Protein AF-A0A3C0NAQ2-F1 (afdb_monomer)

pLDDT: mean 82.94, std 18.13, range [35.5, 97.62]

Mean predicted aligned error: 9.39 Å

Secondary structure (DSSP, 8-state):
----PPP--------HHHHHHHHHHHHHTT--HHHHHHHHHHHHHHHH------------

Radius of gyration: 16.64 Å; Cα contacts (8 Å, |Δi|>4): 9; chains: 1; bounding box: 37×35×37 Å

Nearest PDB structures (foldseek):
  7vp2-assembly1_B  TM=5.526E-01  e=1.655E+00  Arabidopsis thaliana
  5zkt-assembly1_A  TM=5.434E-01  e=2.871E+00  Oryza sativa Japonica Group

Foldseek 3Di:
DDDPPDDDDDDDDDDPVVVVVLVVVCVVVVHDSVVVVVVVVVVVCVVPVDPPPPCPDPDD

Structure (mmCIF, N/CA/C/O backbone):
data_AF-A0A3C0NAQ2-F1
#
_entry.id   AF-A0A3C0NAQ2-F1
#
loop_
_atom_site.group_PDB
_atom_site.id
_atom_site.type_symbol
_atom_site.label_atom_id
_atom_site.label_alt_id
_atom_site.label_comp_id
_atom_site.label_asym_id
_atom_site.label_entity_id
_atom_site.label_seq_id
_atom_site.pdbx_PDB_ins_code
_atom_site.Cartn_x
_atom_site.Cartn_y
_atom_site.Cartn_z
_atom_site.occupancy
_atom_site.B_iso_or_equiv
_atom_site.auth_seq_id
_atom_site.auth_comp_id
_atom_site.auth_asym_id
_atom_site.auth_atom_id
_atom_site.pdbx_PDB_model_num
ATOM 1 N N . MET A 1 1 ? -21.185 -21.835 5.510 1.00 35.50 1 MET A N 1
ATOM 2 C CA . MET A 1 1 ? -20.473 -21.427 4.283 1.00 35.50 1 MET A CA 1
ATOM 3 C C . MET A 1 1 ? -20.310 -19.928 4.377 1.00 35.50 1 MET A C 1
ATOM 5 O O . MET A 1 1 ? -21.316 -19.245 4.489 1.00 35.50 1 MET A O 1
ATOM 9 N N . SER A 1 2 ? -19.081 -19.452 4.515 1.00 47.16 2 SER A N 1
ATOM 10 C CA . SER A 1 2 ? -18.786 -18.057 4.839 1.00 47.16 2 SER A CA 1
ATOM 11 C C . SER A 1 2 ? -19.128 -17.168 3.645 1.00 47.16 2 SER A C 1
ATOM 13 O O . SER A 1 2 ? -18.593 -17.385 2.559 1.00 47.16 2 SER A O 1
ATOM 15 N N 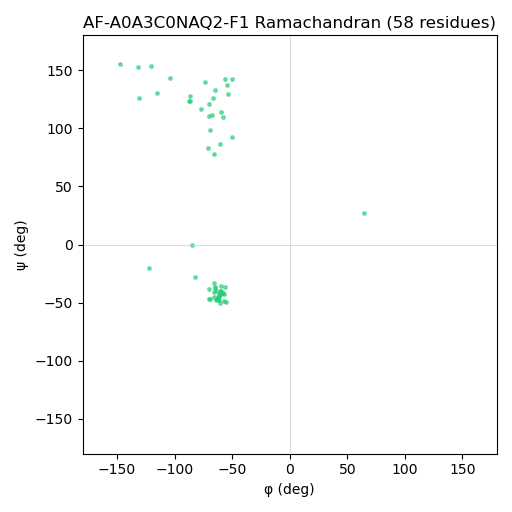. GLU A 1 3 ? -20.029 -16.203 3.826 1.00 56.22 3 GLU A N 1
ATOM 16 C CA . GLU A 1 3 ? -20.228 -15.121 2.861 1.00 56.22 3 GLU A CA 1
ATOM 17 C C . GLU A 1 3 ? -18.894 -14.391 2.702 1.00 56.22 3 GLU A C 1
ATOM 19 O O . GLU A 1 3 ? -18.414 -13.756 3.638 1.00 56.22 3 GLU A O 1
ATOM 24 N N . ALA A 1 4 ? -18.257 -14.540 1.540 1.00 64.25 4 ALA A N 1
ATOM 25 C CA . ALA A 1 4 ? -17.099 -13.736 1.192 1.00 64.25 4 ALA A CA 1
ATOM 26 C C . ALA A 1 4 ? -17.541 -12.268 1.209 1.00 64.25 4 ALA A C 1
ATOM 28 O O . ALA A 1 4 ? -18.412 -11.870 0.429 1.00 64.25 4 ALA A O 1
ATOM 29 N N . GLU A 1 5 ? -17.001 -11.492 2.148 1.00 73.88 5 GLU A N 1
ATOM 30 C CA . GLU A 1 5 ? -17.323 -10.078 2.296 1.00 73.88 5 GLU A CA 1
ATOM 31 C C . GLU A 1 5 ? -17.105 -9.358 0.961 1.00 73.88 5 GLU A C 1
ATOM 33 O O . GLU A 1 5 ? -16.081 -9.526 0.293 1.00 73.88 5 GLU A O 1
ATOM 38 N N . LYS A 1 6 ? -18.109 -8.589 0.527 1.00 84.06 6 LYS A N 1
ATOM 39 C CA . LYS A 1 6 ? -18.062 -7.915 -0.773 1.00 84.06 6 LYS A CA 1
ATOM 40 C C . LYS A 1 6 ? -16.965 -6.843 -0.745 1.00 84.06 6 LYS A C 1
ATOM 42 O O . LYS A 1 6 ? -17.030 -5.965 0.116 1.00 84.06 6 LYS A O 1
ATOM 47 N N . PRO A 1 7 ? -16.008 -6.849 -1.690 1.00 82.62 7 PRO A N 1
ATOM 48 C CA . PRO A 1 7 ? -14.976 -5.823 -1.737 1.00 82.62 7 PRO A CA 1
ATOM 49 C C . PRO A 1 7 ? -15.603 -4.456 -2.031 1.00 82.62 7 PRO A C 1
ATOM 51 O O . PRO A 1 7 ? -16.417 -4.310 -2.947 1.00 82.62 7 PRO A O 1
ATOM 54 N N . VAL A 1 8 ? -15.209 -3.443 -1.259 1.00 89.75 8 VAL A N 1
ATOM 55 C CA . VAL A 1 8 ? -15.642 -2.048 -1.424 1.00 89.75 8 VAL A CA 1
ATOM 56 C C . VAL A 1 8 ? -14.443 -1.135 -1.664 1.00 89.75 8 VAL A C 1
ATOM 58 O O . VAL A 1 8 ? -13.325 -1.420 -1.240 1.00 89.75 8 VAL A O 1
ATOM 61 N N . PHE A 1 9 ? -14.668 -0.010 -2.345 1.00 88.44 9 PHE A N 1
ATOM 62 C CA . PHE A 1 9 ? -13.609 0.960 -2.620 1.00 88.44 9 PHE A CA 1
ATOM 63 C C . PHE A 1 9 ? -13.439 1.954 -1.473 1.00 88.44 9 PHE A C 1
ATOM 65 O O . PHE A 1 9 ? -14.354 2.718 -1.165 1.00 88.44 9 PHE A O 1
ATOM 72 N N . VAL A 1 10 ? -12.224 2.038 -0.936 1.00 86.56 10 VAL A N 1
ATOM 73 C CA . VAL A 1 10 ? -11.799 3.139 -0.065 1.00 86.56 10 VAL A CA 1
ATOM 74 C C . VAL A 1 10 ? -11.246 4.266 -0.942 1.00 86.56 10 VAL A C 1
ATOM 76 O O . VAL A 1 10 ? -10.342 4.050 -1.748 1.00 86.56 10 VAL A O 1
ATOM 79 N N . ARG A 1 11 ? -11.806 5.478 -0.829 1.00 89.56 11 ARG A N 1
ATOM 80 C CA . ARG A 1 11 ? -11.382 6.654 -1.610 1.00 89.56 11 ARG A CA 1
ATOM 81 C C . ARG A 1 11 ? -10.798 7.721 -0.689 1.00 89.56 11 ARG A C 1
ATOM 83 O O . ARG A 1 11 ? -11.436 8.116 0.279 1.00 89.56 11 ARG A O 1
ATOM 90 N N . GLY A 1 12 ? -9.624 8.236 -1.041 1.00 89.62 12 GLY A N 1
ATOM 91 C CA . GLY A 1 12 ? -8.954 9.325 -0.335 1.00 89.62 12 GLY A CA 1
ATOM 92 C C . GLY A 1 12 ? -8.161 10.195 -1.303 1.00 89.62 12 GLY A C 1
ATOM 93 O O . GLY A 1 12 ? -7.778 9.747 -2.385 1.00 89.62 12 GLY A O 1
ATOM 94 N N . ARG A 1 13 ? -7.933 11.458 -0.932 1.00 94.56 13 ARG A N 1
ATOM 95 C CA . ARG A 1 13 ? -7.025 12.332 -1.681 1.00 94.56 13 ARG A CA 1
ATOM 96 C C . ARG A 1 13 ? -5.612 12.123 -1.163 1.00 94.56 13 ARG A C 1
ATOM 98 O O . ARG A 1 13 ? -5.374 12.242 0.033 1.00 94.56 13 ARG A O 1
ATOM 105 N N . VAL A 1 14 ? -4.692 11.855 -2.077 1.00 93.12 14 VAL A N 1
ATOM 106 C CA . VAL A 1 14 ? -3.258 11.754 -1.801 1.00 93.12 14 VAL A CA 1
ATOM 107 C C . VAL A 1 14 ? -2.487 12.571 -2.836 1.00 93.12 14 VAL A C 1
ATOM 109 O O . VAL A 1 14 ? -2.976 12.729 -3.959 1.00 93.12 14 VAL A O 1
ATOM 112 N N . PRO A 1 15 ? -1.292 13.083 -2.501 1.00 97.62 15 PRO A N 1
ATOM 113 C CA . PRO A 1 15 ? -0.410 13.693 -3.488 1.00 97.62 15 PRO A CA 1
ATOM 114 C C . PRO A 1 15 ? -0.096 12.719 -4.629 1.00 97.62 15 PRO A C 1
ATOM 116 O O . PRO A 1 15 ? 0.110 11.524 -4.400 1.00 97.62 15 PRO A O 1
ATOM 119 N N . GLU A 1 16 ? -0.009 13.226 -5.859 1.00 96.94 16 GLU A N 1
ATOM 120 C CA . GLU A 1 16 ? 0.288 12.402 -7.039 1.00 96.94 16 GLU A CA 1
ATOM 121 C C . GLU A 1 16 ? 1.617 11.651 -6.895 1.00 96.94 16 GLU A C 1
ATOM 123 O O . GLU A 1 16 ? 1.693 10.453 -7.169 1.00 96.94 16 GLU A O 1
ATOM 128 N N . SER A 1 17 ? 2.641 12.332 -6.376 1.00 97.19 17 SER A N 1
ATOM 129 C CA . SER A 1 17 ? 3.962 11.752 -6.126 1.00 97.19 17 SER A CA 1
ATOM 130 C C . SER A 1 17 ? 3.911 10.569 -5.155 1.00 97.19 17 SER A C 1
ATOM 132 O O . SER A 1 17 ? 4.634 9.590 -5.344 1.00 97.19 17 SER A O 1
ATOM 134 N N . LEU A 1 18 ? 3.030 10.619 -4.150 1.00 96.38 18 LEU A N 1
ATOM 135 C CA . LEU A 1 18 ? 2.841 9.529 -3.195 1.00 96.38 18 LEU A CA 1
ATOM 136 C C . LEU A 1 18 ? 2.188 8.320 -3.870 1.00 96.38 18 LEU A C 1
ATOM 138 O O . LEU A 1 18 ? 2.693 7.206 -3.750 1.00 96.38 18 LEU A O 1
ATOM 142 N N . ARG A 1 19 ? 1.117 8.541 -4.645 1.00 95.00 19 ARG A N 1
ATOM 143 C CA . ARG A 1 19 ? 0.459 7.479 -5.423 1.00 95.00 19 ARG A CA 1
ATOM 144 C C . ARG A 1 19 ? 1.418 6.833 -6.426 1.00 95.00 19 ARG A C 1
ATOM 146 O O . ARG A 1 19 ? 1.400 5.615 -6.582 1.00 95.00 19 ARG A O 1
ATOM 153 N N . ALA A 1 20 ? 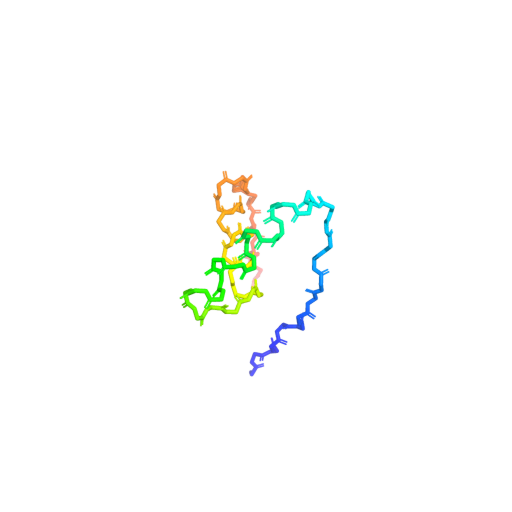2.241 7.633 -7.105 1.00 96.50 20 ALA A N 1
ATOM 154 C CA . ALA A 1 20 ? 3.206 7.144 -8.084 1.00 96.50 20 ALA A CA 1
ATOM 155 C C . ALA A 1 20 ? 4.256 6.233 -7.435 1.00 96.50 20 ALA A C 1
ATOM 157 O O . ALA A 1 20 ? 4.491 5.131 -7.928 1.00 96.50 20 ALA A O 1
ATOM 158 N N . ARG A 1 21 ? 4.825 6.654 -6.2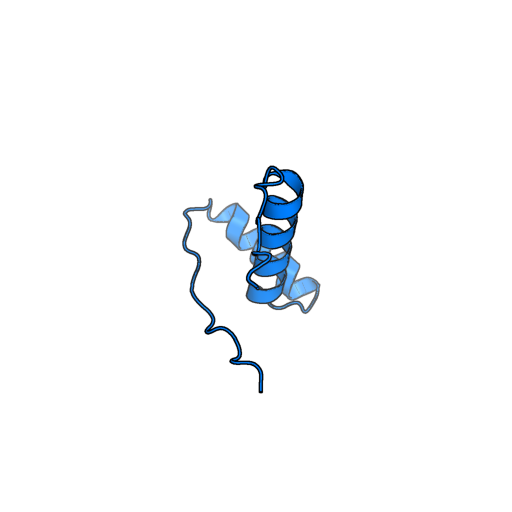96 1.00 96.56 21 ARG A N 1
ATOM 159 C CA . ARG A 1 21 ? 5.766 5.834 -5.519 1.00 96.56 21 ARG A CA 1
ATOM 160 C C . ARG A 1 21 ? 5.115 4.547 -5.030 1.00 96.56 21 ARG A C 1
ATOM 162 O O . ARG A 1 21 ? 5.664 3.482 -5.268 1.00 96.56 21 ARG A O 1
ATOM 169 N N . PHE A 1 22 ? 3.921 4.638 -4.443 1.00 95.12 22 PHE A N 1
ATOM 170 C CA . PHE A 1 22 ? 3.173 3.473 -3.972 1.00 95.12 22 PHE A CA 1
ATOM 171 C C . PHE A 1 22 ? 2.958 2.441 -5.086 1.00 95.12 22 PHE A C 1
ATOM 173 O O . PHE A 1 22 ? 3.299 1.271 -4.927 1.00 95.12 22 PHE A O 1
ATOM 180 N N . LYS A 1 23 ? 2.471 2.888 -6.252 1.00 95.06 23 LYS A N 1
ATOM 181 C CA . LYS A 1 23 ? 2.253 2.018 -7.413 1.00 95.06 23 LYS A CA 1
ATOM 182 C C . LYS A 1 23 ? 3.556 1.387 -7.913 1.00 95.06 23 LYS A C 1
ATOM 184 O O . LYS A 1 23 ? 3.562 0.202 -8.230 1.00 95.06 23 LYS A O 1
ATOM 189 N N . ALA A 1 24 ? 4.633 2.167 -8.003 1.00 97.12 24 ALA A N 1
ATOM 190 C CA . ALA A 1 24 ? 5.931 1.670 -8.449 1.00 97.12 24 ALA A CA 1
ATOM 191 C C . ALA A 1 24 ? 6.482 0.599 -7.497 1.00 97.12 24 ALA A C 1
ATOM 193 O O . ALA A 1 24 ? 6.909 -0.452 -7.960 1.00 97.12 24 ALA A O 1
ATOM 194 N N . THR A 1 25 ? 6.407 0.822 -6.182 1.00 97.00 25 THR A N 1
ATOM 195 C CA . THR A 1 25 ? 6.845 -0.156 -5.178 1.00 97.00 25 THR A CA 1
ATOM 196 C C . THR A 1 25 ? 6.027 -1.444 -5.249 1.00 97.00 25 THR A C 1
ATOM 198 O O . THR A 1 25 ? 6.617 -2.513 -5.341 1.00 97.00 25 THR A O 1
ATOM 201 N N . CYS A 1 26 ? 4.691 -1.360 -5.315 1.00 96.12 26 CYS A N 1
ATOM 202 C CA . CYS A 1 26 ? 3.842 -2.553 -5.451 1.00 96.12 26 CYS A CA 1
ATOM 203 C C . CYS A 1 26 ? 4.202 -3.364 -6.706 1.00 96.12 26 CYS A C 1
ATOM 205 O O . CYS A 1 26 ? 4.299 -4.587 -6.651 1.00 96.12 26 CYS A O 1
ATOM 207 N N . ALA A 1 27 ? 4.451 -2.680 -7.829 1.00 95.62 27 ALA A N 1
ATOM 208 C CA . ALA A 1 27 ? 4.845 -3.328 -9.076 1.00 95.62 27 ALA A CA 1
ATOM 209 C C . ALA A 1 27 ? 6.221 -4.008 -8.980 1.00 95.62 27 ALA A C 1
ATOM 211 O O . ALA A 1 27 ? 6.381 -5.114 -9.489 1.00 95.62 27 ALA A O 1
ATOM 212 N N . LEU A 1 28 ? 7.197 -3.371 -8.323 1.00 96.31 28 LEU A N 1
ATOM 213 C CA . LEU A 1 28 ? 8.532 -3.944 -8.113 1.00 96.31 28 LEU A CA 1
ATOM 214 C C . LEU A 1 28 ? 8.494 -5.191 -7.225 1.00 96.31 28 LEU A C 1
ATOM 216 O O . LEU A 1 28 ? 9.235 -6.135 -7.479 1.00 96.31 28 LEU A O 1
ATOM 220 N N . GLU A 1 29 ? 7.619 -5.212 -6.222 1.00 95.00 29 GLU A N 1
ATOM 221 C CA . GLU A 1 29 ? 7.452 -6.362 -5.326 1.00 95.00 29 GLU A CA 1
ATOM 222 C C . GLU A 1 29 ? 6.489 -7.430 -5.870 1.00 95.00 29 GLU A C 1
ATOM 224 O O . GLU A 1 29 ? 6.274 -8.451 -5.222 1.00 95.00 29 GLU A O 1
ATOM 229 N N . GLY A 1 30 ? 5.901 -7.222 -7.055 1.00 95.25 30 GLY A N 1
ATOM 230 C CA . GLY A 1 30 ? 4.941 -8.160 -7.651 1.00 95.25 30 GLY A CA 1
ATOM 231 C C . GLY A 1 30 ? 3.647 -8.303 -6.843 1.00 95.25 30 GLY A C 1
ATOM 232 O O . GLY A 1 30 ? 3.006 -9.351 -6.875 1.00 95.25 30 GLY A O 1
ATOM 233 N N . ARG A 1 31 ? 3.279 -7.262 -6.095 1.00 95.06 31 ARG A N 1
ATOM 234 C CA . ARG A 1 31 ? 2.166 -7.246 -5.145 1.00 95.06 31 ARG A CA 1
ATOM 235 C C . ARG A 1 31 ? 0.964 -6.497 -5.714 1.00 95.06 31 ARG A C 1
ATOM 237 O O . ARG A 1 31 ? 1.120 -5.456 -6.358 1.00 95.06 31 ARG A O 1
ATOM 244 N N . ASP A 1 32 ? -0.239 -6.978 -5.411 1.00 93.62 32 ASP A N 1
ATOM 245 C CA . ASP A 1 32 ? -1.460 -6.255 -5.754 1.00 93.62 32 ASP A CA 1
ATOM 246 C C . ASP A 1 32 ? -1.662 -5.031 -4.844 1.00 93.62 32 ASP A C 1
ATOM 248 O O . ASP A 1 32 ? -1.406 -5.058 -3.637 1.00 93.62 32 ASP A O 1
ATOM 252 N N . MET A 1 33 ? -2.119 -3.925 -5.438 1.00 91.12 33 MET A N 1
ATOM 253 C CA . MET A 1 33 ? -2.326 -2.668 -4.714 1.00 91.12 33 MET A CA 1
ATOM 254 C C . MET A 1 33 ? -3.436 -2.775 -3.665 1.00 91.12 33 MET A C 1
ATOM 256 O O . MET A 1 33 ? -3.345 -2.104 -2.639 1.00 91.12 33 MET A O 1
ATOM 260 N N . SER A 1 34 ?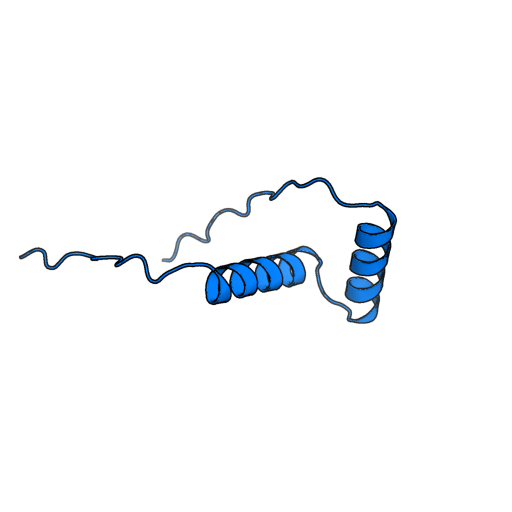 -4.477 -3.575 -3.905 1.00 91.44 34 SER A N 1
ATOM 261 C CA . SER A 1 34 ? -5.564 -3.791 -2.951 1.00 91.44 34 SER A CA 1
ATOM 262 C C . SER A 1 34 ? -5.101 -4.604 -1.747 1.00 91.44 34 SER A C 1
ATOM 264 O O . SER A 1 34 ? -5.470 -4.243 -0.633 1.00 91.44 34 SER A O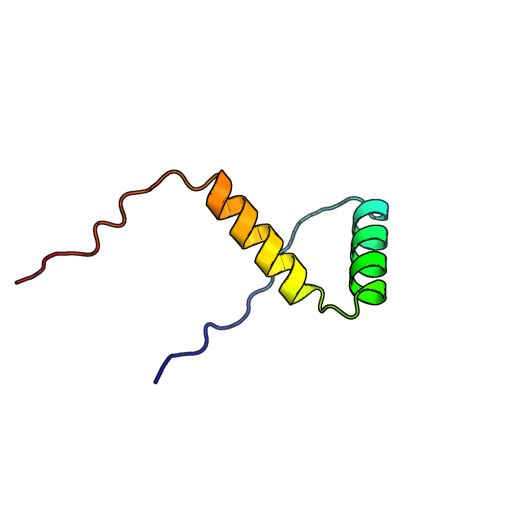 1
ATOM 266 N N . ASP A 1 35 ? -4.243 -5.611 -1.938 1.00 92.06 35 ASP A N 1
ATOM 267 C CA . ASP A 1 35 ? -3.655 -6.372 -0.826 1.00 92.06 35 ASP A CA 1
ATOM 268 C C . ASP A 1 35 ? -2.762 -5.486 0.049 1.00 92.06 35 ASP A C 1
ATOM 270 O O . ASP A 1 35 ? -2.921 -5.438 1.267 1.00 92.06 35 ASP A O 1
ATOM 274 N N . VAL A 1 36 ? -1.865 -4.702 -0.565 1.00 94.56 36 VAL A N 1
ATOM 275 C CA . VAL A 1 36 ? -1.019 -3.751 0.182 1.00 94.56 36 VAL A CA 1
ATOM 276 C C . VAL A 1 36 ? -1.873 -2.703 0.903 1.00 94.56 36 VAL A C 1
ATOM 278 O O . VAL A 1 36 ? -1.605 -2.372 2.056 1.00 94.56 36 VAL A O 1
ATOM 281 N N . LEU A 1 37 ? -2.913 -2.175 0.251 1.00 92.62 37 LEU A N 1
ATOM 282 C CA . LEU A 1 37 ? -3.807 -1.198 0.870 1.00 92.62 37 LEU A CA 1
ATOM 283 C C . LEU A 1 37 ? -4.560 -1.797 2.063 1.00 92.62 37 LEU A C 1
ATOM 285 O O . LEU A 1 37 ? -4.709 -1.117 3.075 1.00 92.62 37 LEU A O 1
ATOM 289 N N . LYS A 1 38 ? -5.011 -3.051 1.954 1.00 92.50 38 LYS A N 1
ATOM 290 C CA . LYS A 1 38 ? -5.675 -3.769 3.041 1.00 92.50 38 LYS A CA 1
ATOM 291 C C . LYS A 1 38 ? -4.750 -3.897 4.251 1.0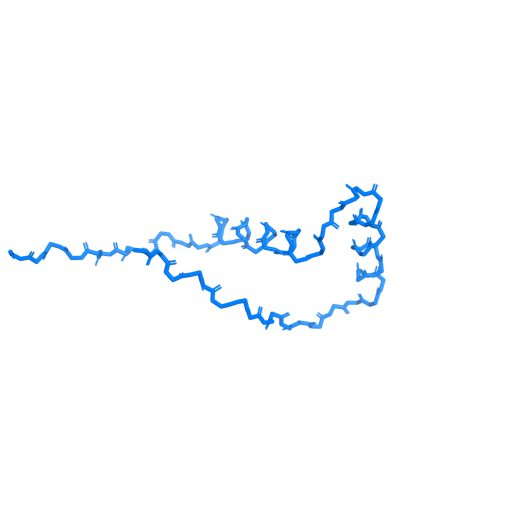0 92.50 38 LYS A C 1
ATOM 293 O O . LYS A 1 38 ? -5.138 -3.466 5.331 1.00 92.50 38 LYS A O 1
ATOM 298 N N . GLU A 1 39 ? -3.519 -4.366 4.053 1.00 93.62 39 GLU A N 1
ATOM 299 C CA . GLU A 1 39 ? -2.538 -4.513 5.138 1.00 93.62 39 GLU A CA 1
ATOM 300 C C . GLU A 1 39 ? -2.217 -3.175 5.819 1.00 93.62 39 GLU A C 1
ATOM 302 O O . GLU A 1 39 ? -2.113 -3.103 7.041 1.00 93.62 39 GLU A O 1
ATOM 307 N N . LEU A 1 40 ? -2.101 -2.088 5.047 1.00 93.12 40 LEU A N 1
ATOM 308 C CA . LEU A 1 40 ? -1.886 -0.750 5.607 1.00 93.12 40 LEU A CA 1
ATOM 309 C C . LEU A 1 40 ? -3.075 -0.271 6.452 1.00 93.12 40 LEU A C 1
ATOM 311 O O . LEU A 1 40 ? -2.867 0.396 7.465 1.00 93.12 40 LEU A O 1
ATOM 315 N N . ILE A 1 41 ? -4.306 -0.594 6.043 1.00 92.94 41 ILE A N 1
ATOM 316 C CA . ILE A 1 41 ? -5.521 -0.271 6.801 1.00 92.94 41 ILE A CA 1
ATOM 317 C C . ILE A 1 41 ? -5.594 -1.115 8.077 1.00 92.94 41 ILE A C 1
ATOM 319 O O . ILE A 1 41 ? -5.840 -0.555 9.142 1.00 92.94 41 ILE A O 1
ATOM 323 N N . GLU A 1 42 ? -5.358 -2.427 7.985 1.00 93.19 42 GLU A N 1
ATOM 324 C CA . GLU A 1 42 ? -5.340 -3.344 9.135 1.00 93.19 42 GLU A CA 1
ATOM 325 C C . GLU A 1 42 ? -4.312 -2.886 10.169 1.00 93.19 42 GLU A C 1
ATOM 327 O O . GLU A 1 42 ? -4.666 -2.670 11.324 1.00 93.19 42 GLU A O 1
ATOM 332 N N . LYS A 1 43 ? -3.084 -2.589 9.736 1.00 94.12 43 LYS A N 1
ATOM 333 C CA . LYS A 1 43 ? -2.034 -2.085 10.620 1.00 94.12 43 LYS A CA 1
ATOM 334 C C . LYS A 1 43 ? -2.414 -0.761 11.286 1.00 94.12 43 LYS A C 1
ATOM 336 O O . LYS A 1 43 ? -2.208 -0.581 12.483 1.00 94.12 43 LYS A O 1
ATOM 341 N N . TRP A 1 44 ? -2.993 0.172 10.527 1.00 94.00 44 TRP A N 1
ATOM 342 C CA . TRP A 1 44 ? -3.464 1.431 11.102 1.00 94.00 44 TRP A CA 1
ATOM 343 C C . TRP A 1 44 ? -4.529 1.189 12.179 1.00 94.00 44 TRP A C 1
ATOM 345 O O . TRP A 1 44 ? -4.496 1.845 13.219 1.00 94.00 44 TRP A O 1
ATOM 355 N N . LEU A 1 45 ? -5.447 0.242 11.956 1.00 93.56 45 LEU A N 1
ATOM 356 C CA . LEU A 1 45 ? -6.455 -0.151 12.940 1.00 93.56 45 LEU A CA 1
ATOM 357 C C . LEU A 1 45 ? -5.815 -0.802 14.168 1.00 93.56 45 LEU A C 1
ATOM 359 O O . LEU A 1 45 ? -6.139 -0.400 15.274 1.00 93.56 45 LEU A O 1
ATOM 363 N N . GLU A 1 46 ? -4.863 -1.720 14.017 1.00 92.00 46 GLU A N 1
ATOM 364 C CA . GLU A 1 46 ? -4.165 -2.332 15.159 1.00 92.00 46 GLU A CA 1
ATOM 365 C C . GLU A 1 46 ? -3.495 -1.290 16.071 1.00 92.00 46 GLU A C 1
ATOM 367 O O . GLU A 1 46 ? -3.489 -1.433 17.294 1.00 92.00 46 GLU A O 1
ATOM 372 N N . GLU A 1 47 ? -2.954 -0.218 15.488 1.00 92.94 47 GLU A N 1
ATOM 373 C CA . GLU A 1 47 ? -2.265 0.842 16.230 1.00 92.94 47 GLU A CA 1
ATOM 374 C C . GLU A 1 47 ? -3.218 1.884 16.849 1.00 92.94 47 GLU A C 1
ATOM 376 O O . GLU A 1 47 ? -2.873 2.518 17.849 1.00 92.94 47 GLU A O 1
ATOM 381 N N . ASN A 1 48 ? -4.400 2.103 16.260 1.00 93.44 48 ASN A N 1
ATOM 382 C CA . ASN A 1 48 ? -5.268 3.248 16.585 1.00 93.44 48 ASN A CA 1
ATOM 383 C C . ASN A 1 48 ? -6.669 2.864 17.067 1.00 93.44 48 ASN A C 1
ATOM 385 O O . ASN A 1 48 ? -7.346 3.675 17.712 1.00 93.44 48 ASN A O 1
ATOM 389 N N . GLU A 1 49 ? -7.123 1.650 16.774 1.00 87.31 49 GLU A N 1
ATOM 390 C CA . GLU A 1 49 ? -8.339 1.102 17.342 1.00 87.31 49 GLU A CA 1
ATOM 391 C C . GLU A 1 49 ? -8.064 0.855 18.825 1.00 87.31 49 GLU A C 1
ATOM 393 O O . GLU A 1 49 ? -7.445 -0.121 19.245 1.00 87.31 49 GLU A O 1
ATOM 398 N N . LYS A 1 50 ? -8.509 1.799 19.662 1.00 77.00 50 LYS A N 1
ATOM 399 C CA . LYS A 1 50 ? -8.643 1.531 21.096 1.00 77.00 50 LYS A CA 1
ATOM 400 C C . LYS A 1 50 ? -9.429 0.227 21.221 1.00 77.00 50 LYS A C 1
ATOM 402 O O . LYS A 1 50 ? -10.382 0.086 20.456 1.00 77.00 50 LYS A O 1
ATOM 407 N N . PRO A 1 51 ? -9.122 -0.663 22.183 1.00 63.97 51 PRO A N 1
ATOM 408 C CA . PRO A 1 51 ? -9.966 -1.813 22.470 1.00 63.97 51 PRO A CA 1
ATOM 409 C C . PRO A 1 51 ? -11.348 -1.302 22.885 1.00 63.97 51 PRO A C 1
ATOM 411 O O . PRO A 1 51 ? -11.650 -1.057 24.052 1.00 63.97 51 PRO A O 1
ATOM 414 N N . SER A 1 52 ? -12.190 -1.073 21.889 1.00 59.56 52 SER A N 1
ATOM 415 C CA . SER A 1 52 ? -13.612 -0.942 22.035 1.00 59.56 52 SER A CA 1
ATOM 416 C C . SER A 1 52 ? -14.033 -2.337 22.427 1.00 59.56 52 SER A C 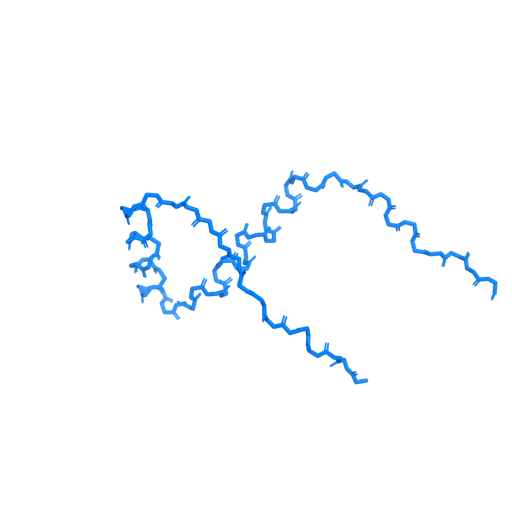1
ATOM 418 O O . SER A 1 52 ? -13.866 -3.282 21.658 1.00 59.56 52 SER A O 1
ATOM 420 N N . PHE A 1 53 ? -14.478 -2.483 23.670 1.00 55.47 53 PHE A N 1
ATOM 421 C CA . PHE A 1 53 ? -15.103 -3.693 24.166 1.00 55.47 53 PHE A CA 1
ATOM 422 C C . PHE A 1 53 ? -16.204 -4.115 23.185 1.00 55.47 53 PHE A C 1
ATOM 424 O O . PHE A 1 53 ? -17.359 -3.712 23.326 1.00 55.47 53 PHE A O 1
ATOM 431 N N . ILE A 1 54 ? -15.877 -4.976 22.220 1.00 53.75 54 ILE A N 1
ATOM 432 C CA . ILE A 1 54 ? -16.872 -5.792 21.543 1.00 53.75 54 ILE A CA 1
ATOM 433 C C . ILE A 1 54 ? -17.302 -6.808 22.595 1.00 53.75 54 ILE A C 1
ATOM 435 O O . ILE A 1 54 ? -16.806 -7.928 22.695 1.00 53.75 54 ILE A O 1
ATOM 439 N N . LYS A 1 55 ? -18.231 -6.366 23.441 1.00 49.41 55 LYS A N 1
ATOM 440 C CA . LYS A 1 55 ? -19.059 -7.205 24.288 1.00 49.41 55 LYS A CA 1
ATOM 441 C C . LYS A 1 55 ? -19.954 -8.004 23.334 1.00 49.41 55 LYS A C 1
ATOM 443 O O . LYS A 1 55 ? -21.105 -7.644 23.109 1.00 49.41 55 LYS A O 1
ATOM 448 N N . LYS A 1 56 ? -19.415 -9.054 22.704 1.00 44.81 56 LYS A N 1
ATOM 449 C CA . LYS A 1 56 ? -20.234 -10.036 21.988 1.00 44.81 56 LYS A CA 1
ATOM 450 C C . LYS A 1 56 ? -20.862 -10.942 23.044 1.00 44.81 56 LYS A C 1
ATOM 452 O O . LYS A 1 56 ? -20.164 -11.545 23.854 1.00 44.81 56 LYS A O 1
ATOM 457 N N . GLY A 1 57 ? -22.188 -10.875 23.092 1.00 46.59 57 GLY A N 1
ATOM 458 C CA . GLY A 1 57 ? -23.037 -11.262 24.209 1.00 46.59 57 GLY A CA 1
ATOM 459 C C . GLY A 1 57 ? -22.851 -12.686 24.721 1.00 46.59 57 GLY A C 1
ATOM 460 O O . GLY A 1 57 ? -22.822 -13.650 23.963 1.00 46.59 57 GLY A O 1
ATOM 461 N N . LYS A 1 58 ? -22.837 -12.783 26.050 1.00 47.31 58 LYS A N 1
ATOM 462 C CA . LYS A 1 58 ? -23.478 -13.881 26.765 1.00 47.31 58 LYS A CA 1
ATOM 463 C C . LYS A 1 58 ? -24.987 -13.664 26.611 1.00 47.31 58 LYS A C 1
ATOM 465 O O . LYS A 1 58 ? -2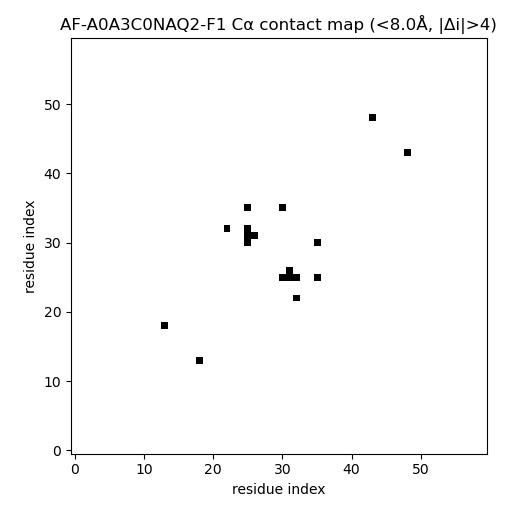5.496 -12.662 27.108 1.00 47.31 58 LYS A O 1
ATOM 470 N N . GLY A 1 59 ? -25.637 -14.533 25.850 1.00 57.91 59 GLY A N 1
ATOM 471 C CA . GLY A 1 59 ? -27.088 -14.653 25.744 1.00 57.91 59 GLY A CA 1
ATOM 472 C C . GLY A 1 59 ? -27.422 -16.129 25.919 1.00 57.91 59 GLY A C 1
ATOM 473 O O . GLY A 1 59 ? -26.767 -16.955 25.287 1.00 57.91 59 GLY A O 1
ATOM 474 N N . ASP A 1 60 ? -28.322 -16.373 26.864 1.00 43.19 60 ASP A N 1
ATOM 475 C CA . ASP A 1 60 ? -28.713 -17.610 27.554 1.00 43.19 60 ASP A CA 1
ATOM 476 C C . ASP A 1 60 ? -28.846 -18.902 26.732 1.00 43.19 60 ASP A C 1
ATOM 478 O O . ASP A 1 60 ? -29.358 -18.860 25.590 1.00 43.19 60 ASP A O 1
#

Solvent-accessible surface area (backbone atoms only — not comparable to full-atom values): 4107 Å² total; per-residue (Å²): 133,82,78,76,78,79,90,76,88,88,84,81,93,72,60,68,72,56,54,52,50,52,52,50,52,30,59,75,71,74,46,60,66,66,60,55,50,48,52,56,50,53,52,50,41,72,77,63,55,67,89,68,82,78,78,74,74,92,73,136

Sequence (60 aa):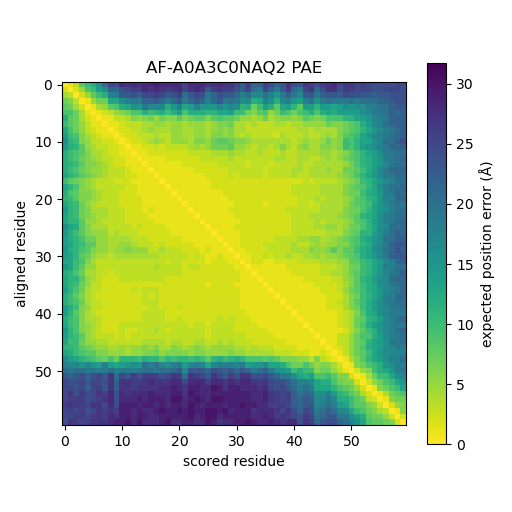
MSEAEKPVFVRGRVPESLRARFKATCALEGRDMSDVLKELIEKWLEENEKPSFIKKGKGD